Protein AF-A0AAN4F0T0-F1 (afdb_monomer_lite)

Secondary structure (DSSP, 8-state):
-PPPSS--HHHHHHHHGGGSHHHHHHHHHHHHHHHHHHHHHTT---TT--HHHHHHHHHHHHHHHHHHHHHHHTT---HHHHHHHHHHHH-HHHHHHHHHHHTSHHHHHHHHHHHHHHHH--GGGTS-HHHHHHH------HHHHHHHHSPP-

Organism: Citrobacter freundii (NCBI:txid546)

pLDDT: mean 90.49, std 11.65, range [47.06, 98.44]

Structure (mmCIF, N/CA/C/O backbone):
data_AF-A0AAN4F0T0-F1
#
_entry.id   AF-A0AAN4F0T0-F1
#
loop_
_atom_site.group_PDB
_atom_site.id
_atom_site.type_symbol
_atom_site.label_atom_id
_atom_site.label_alt_id
_atom_site.label_comp_id
_atom_site.label_asym_id
_atom_site.label_entity_id
_atom_site.label_seq_id
_atom_site.pdbx_PDB_ins_code
_atom_site.Cartn_x
_atom_site.Cartn_y
_atom_site.Cartn_z
_atom_site.occupancy
_atom_site.B_iso_or_equiv
_atom_site.auth_seq_id
_atom_site.auth_comp_id
_atom_site.auth_asym_id
_atom_site.auth_atom_id
_atom_site.pdbx_PDB_model_num
ATOM 1 N N . MET A 1 1 ? 22.753 -18.768 -4.431 1.00 47.28 1 MET A N 1
ATOM 2 C CA . MET A 1 1 ? 23.347 -18.256 -5.685 1.00 47.28 1 MET A CA 1
ATOM 3 C C . MET A 1 1 ? 23.532 -16.754 -5.507 1.00 47.28 1 MET A C 1
ATOM 5 O O . MET A 1 1 ? 22.562 -16.125 -5.099 1.00 47.28 1 MET A O 1
ATOM 9 N N . PRO A 1 2 ? 24.734 -16.178 -5.675 1.00 64.50 2 PRO A N 1
ATOM 10 C CA . PRO A 1 2 ? 24.906 -14.736 -5.536 1.00 64.50 2 PRO A CA 1
ATOM 11 C C . PRO A 1 2 ? 24.231 -14.053 -6.729 1.00 64.50 2 PRO A C 1
ATOM 13 O O . PRO A 1 2 ? 24.531 -14.393 -7.872 1.00 64.50 2 PRO A O 1
ATOM 16 N N . CYS A 1 3 ? 23.299 -13.132 -6.476 1.00 55.03 3 CYS A N 1
ATOM 17 C CA . CYS A 1 3 ? 22.720 -12.323 -7.546 1.00 55.03 3 CYS A CA 1
ATOM 18 C C . CYS A 1 3 ? 23.847 -11.547 -8.251 1.00 55.03 3 CYS A C 1
ATOM 20 O O . CYS A 1 3 ? 24.687 -10.952 -7.567 1.00 55.03 3 CYS A O 1
ATOM 22 N N . PRO A 1 4 ? 23.907 -11.552 -9.593 1.00 65.69 4 PRO A N 1
ATOM 23 C CA . PRO A 1 4 ? 24.918 -10.795 -10.319 1.00 65.69 4 PRO A CA 1
ATOM 24 C C . PRO A 1 4 ? 24.781 -9.299 -10.002 1.00 65.69 4 PRO A C 1
ATOM 26 O O . PRO A 1 4 ? 23.672 -8.782 -9.880 1.00 65.69 4 PRO A O 1
ATOM 29 N N . ARG A 1 5 ? 25.916 -8.594 -9.862 1.00 70.62 5 ARG A N 1
ATOM 30 C CA . ARG A 1 5 ? 25.941 -7.154 -9.519 1.00 70.62 5 ARG A CA 1
ATOM 31 C C . ARG A 1 5 ? 25.224 -6.273 -10.549 1.00 70.62 5 ARG A C 1
ATOM 33 O O . ARG A 1 5 ? 24.791 -5.180 -10.205 1.00 70.62 5 ARG A O 1
ATOM 40 N N . HIS A 1 6 ? 25.099 -6.752 -11.786 1.00 74.81 6 HIS A N 1
ATOM 41 C CA . HIS A 1 6 ? 24.400 -6.083 -12.876 1.00 74.81 6 HIS A CA 1
ATOM 42 C C . HIS A 1 6 ? 23.555 -7.089 -13.659 1.00 74.81 6 HIS A C 1
ATOM 44 O O . HIS A 1 6 ? 23.907 -8.267 -13.751 1.00 74.81 6 HIS A O 1
ATOM 50 N N . ALA A 1 7 ? 22.449 -6.612 -14.231 1.00 81.00 7 ALA A N 1
ATOM 51 C CA . ALA A 1 7 ? 21.660 -7.390 -15.175 1.00 81.00 7 ALA A CA 1
ATOM 52 C C . ALA A 1 7 ? 22.521 -7.752 -16.395 1.00 81.00 7 ALA A C 1
ATOM 54 O O . ALA A 1 7 ? 23.243 -6.906 -16.924 1.00 81.00 7 ALA A O 1
ATOM 55 N N . THR A 1 8 ? 22.443 -9.004 -16.850 1.00 88.69 8 THR A N 1
ATOM 56 C CA . THR A 1 8 ? 22.987 -9.380 -18.162 1.00 88.69 8 THR A CA 1
ATOM 57 C C . THR A 1 8 ? 22.214 -8.654 -19.265 1.00 88.69 8 THR A C 1
ATOM 59 O O . THR A 1 8 ? 21.112 -8.155 -19.026 1.00 88.69 8 THR A O 1
ATOM 62 N N . ALA A 1 9 ? 22.758 -8.609 -20.484 1.00 87.81 9 ALA A N 1
ATOM 63 C CA . ALA A 1 9 ? 22.066 -7.999 -21.623 1.00 87.81 9 ALA A CA 1
ATOM 64 C C . ALA A 1 9 ? 20.656 -8.589 -21.824 1.00 87.81 9 ALA A C 1
ATOM 66 O O . ALA A 1 9 ? 19.696 -7.840 -22.005 1.00 87.81 9 ALA A O 1
ATOM 67 N N . ASP A 1 10 ? 20.520 -9.909 -21.679 1.00 89.25 10 ASP A N 1
ATOM 68 C CA . ASP A 1 10 ? 19.236 -10.603 -21.795 1.00 89.25 10 ASP A CA 1
ATOM 69 C C . ASP A 1 10 ? 18.263 -10.188 -20.684 1.00 89.25 10 ASP A C 1
ATOM 71 O O . ASP A 1 10 ? 17.118 -9.832 -20.957 1.00 89.25 10 ASP A O 1
ATOM 75 N N . VAL A 1 11 ? 18.719 -10.142 -19.425 1.00 89.69 11 VAL A N 1
ATOM 76 C CA . VAL A 1 11 ? 17.889 -9.674 -18.299 1.00 89.69 11 VAL A CA 1
ATOM 77 C C . VAL A 1 11 ? 17.490 -8.210 -18.492 1.00 89.69 11 VAL A C 1
ATOM 79 O O . VAL A 1 11 ? 16.354 -7.839 -18.205 1.00 89.69 11 VAL A O 1
ATOM 82 N N . GLN A 1 12 ? 18.382 -7.372 -19.023 1.00 91.06 12 GLN A N 1
ATOM 83 C CA . GLN A 1 12 ? 18.084 -5.968 -19.285 1.00 91.06 12 GLN A CA 1
ATOM 84 C C . GLN A 1 12 ? 17.007 -5.798 -20.364 1.00 91.06 12 GLN A C 1
ATOM 86 O O . GLN A 1 12 ? 16.158 -4.917 -20.221 1.00 91.06 12 GLN A O 1
ATOM 91 N N . GLN A 1 13 ? 16.990 -6.639 -21.405 1.00 92.56 13 GLN A N 1
ATOM 92 C CA . GLN A 1 13 ? 15.918 -6.624 -22.408 1.00 92.56 13 GLN A CA 1
ATOM 93 C C . GLN A 1 13 ? 14.552 -6.906 -21.775 1.00 92.56 13 GLN A C 1
ATOM 95 O O . GLN A 1 13 ? 13.606 -6.157 -22.026 1.00 92.56 13 GLN A O 1
ATOM 100 N N . TRP A 1 14 ? 14.462 -7.908 -20.895 1.00 91.25 14 TRP A N 1
ATOM 101 C CA . TRP A 1 14 ? 13.238 -8.190 -20.140 1.00 91.25 14 TRP A CA 1
ATOM 102 C C . TRP A 1 14 ? 12.849 -7.030 -19.225 1.00 91.25 14 TRP A C 1
ATOM 104 O O . TRP A 1 14 ? 11.705 -6.580 -19.247 1.00 91.25 14 TRP A O 1
ATOM 114 N N . LEU A 1 15 ? 13.803 -6.479 -18.468 1.00 91.25 15 LEU A N 1
ATOM 115 C CA . LEU A 1 15 ? 13.546 -5.339 -17.588 1.00 91.25 15 LEU A CA 1
ATOM 116 C C . LEU A 1 15 ? 13.053 -4.118 -18.370 1.00 91.25 15 LEU A C 1
ATOM 118 O O . LEU A 1 15 ? 12.238 -3.358 -17.850 1.00 91.25 15 LEU A O 1
ATOM 122 N N . ASN A 1 16 ? 13.527 -3.897 -19.596 1.00 95.06 16 ASN A N 1
ATOM 123 C CA . ASN A 1 16 ? 13.111 -2.764 -20.424 1.00 95.06 16 ASN A CA 1
ATOM 124 C C . ASN A 1 16 ? 11.641 -2.843 -20.861 1.00 95.06 16 ASN A C 1
ATOM 126 O O . ASN A 1 16 ? 11.069 -1.809 -21.209 1.00 95.06 16 ASN A O 1
ATOM 130 N N . LEU A 1 17 ? 10.992 -4.010 -20.771 1.00 94.88 17 LEU A N 1
ATOM 131 C CA . LEU A 1 17 ? 9.549 -4.122 -21.000 1.00 94.88 17 LEU A CA 1
ATOM 132 C C . LEU A 1 17 ? 8.732 -3.288 -20.005 1.00 94.88 17 LEU A C 1
ATOM 134 O O . LEU A 1 17 ? 7.628 -2.887 -20.346 1.00 94.88 17 LEU A O 1
ATOM 138 N N . ARG A 1 18 ? 9.283 -2.916 -18.837 1.00 94.38 18 ARG A N 1
ATOM 139 C CA . ARG A 1 18 ? 8.619 -2.004 -17.881 1.00 94.38 18 ARG A CA 1
ATOM 140 C C . ARG A 1 18 ? 8.323 -0.610 -18.446 1.00 94.38 18 ARG A C 1
ATOM 142 O O . ARG A 1 18 ? 7.538 0.125 -17.864 1.00 94.38 18 ARG A O 1
ATOM 149 N N . PHE A 1 19 ? 8.971 -0.240 -19.551 1.00 95.62 19 PHE A N 1
ATOM 150 C CA . PHE A 1 19 ? 8.722 1.016 -20.258 1.00 95.62 19 PHE A CA 1
ATOM 151 C C . PHE A 1 19 ? 7.704 0.873 -21.395 1.00 95.62 19 PHE A C 1
ATOM 153 O O . PHE A 1 19 ? 7.317 1.875 -21.989 1.00 95.62 19 PHE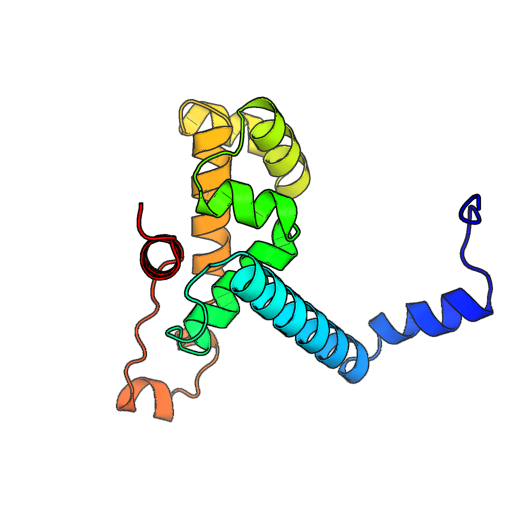 A O 1
ATOM 160 N N . LYS A 1 20 ? 7.265 -0.353 -21.707 1.00 96.81 20 LYS A N 1
ATOM 161 C CA . LYS A 1 20 ? 6.156 -0.597 -22.629 1.00 96.81 20 LYS A CA 1
ATOM 162 C C . LYS A 1 20 ? 4.847 -0.570 -21.829 1.00 96.81 20 LYS A C 1
ATOM 164 O O . LYS A 1 20 ? 4.710 -1.386 -20.911 1.00 96.81 20 LYS A O 1
ATOM 169 N N . PRO A 1 21 ? 3.903 0.335 -22.142 1.00 96.25 21 PRO A N 1
ATOM 170 C CA . PRO A 1 21 ? 2.705 0.544 -21.329 1.00 96.25 21 PRO A CA 1
ATOM 171 C C . PRO A 1 21 ? 1.911 -0.734 -21.051 1.00 96.25 21 PRO A C 1
ATOM 173 O O . PRO A 1 21 ? 1.544 -0.986 -19.906 1.00 96.25 21 PRO A O 1
ATOM 176 N N . GLU A 1 22 ? 1.702 -1.577 -22.061 1.00 96.31 22 GLU A N 1
ATOM 177 C CA . GLU A 1 22 ? 0.907 -2.800 -21.937 1.00 96.31 22 GLU A CA 1
ATOM 178 C C . GLU A 1 22 ? 1.520 -3.771 -20.923 1.00 96.31 22 GLU A C 1
ATOM 180 O O . GLU A 1 22 ? 0.823 -4.290 -20.056 1.00 96.31 22 GLU A O 1
ATOM 185 N N . TYR A 1 23 ? 2.839 -3.974 -20.976 1.00 95.88 23 TYR A N 1
ATOM 186 C CA . TYR A 1 23 ? 3.536 -4.870 -20.051 1.00 95.88 23 TYR A CA 1
ATOM 187 C C . TYR A 1 23 ? 3.543 -4.325 -18.624 1.00 95.88 23 TYR A C 1
ATOM 189 O O . TYR A 1 23 ? 3.388 -5.096 -17.680 1.00 95.88 23 TYR A O 1
ATOM 197 N N . ALA A 1 24 ? 3.697 -3.010 -18.455 1.00 93.81 24 ALA A N 1
ATOM 198 C CA . ALA A 1 24 ? 3.631 -2.381 -17.140 1.00 93.81 24 ALA A CA 1
ATOM 199 C C . ALA A 1 24 ? 2.237 -2.532 -16.509 1.00 93.81 24 ALA A C 1
ATOM 201 O O . ALA A 1 24 ? 2.132 -2.872 -15.330 1.00 93.81 24 ALA A O 1
ATOM 202 N N . ILE A 1 25 ? 1.176 -2.336 -17.300 1.00 93.00 25 ILE A N 1
ATOM 203 C CA . ILE A 1 25 ? -0.214 -2.496 -16.853 1.00 93.00 25 ILE A CA 1
ATOM 204 C C . ILE A 1 25 ? -0.491 -3.953 -16.479 1.00 93.00 25 ILE A C 1
ATOM 206 O O . ILE A 1 25 ? -0.974 -4.212 -15.379 1.00 93.00 25 ILE A O 1
ATOM 210 N N . MET A 1 26 ? -0.143 -4.907 -17.347 1.00 95.25 26 MET A N 1
ATOM 211 C CA . MET A 1 26 ? -0.368 -6.330 -17.073 1.00 95.25 26 MET A CA 1
ATOM 212 C C . MET A 1 26 ? 0.409 -6.800 -15.838 1.00 95.25 26 MET A C 1
ATOM 214 O O . MET A 1 26 ? -0.162 -7.463 -14.978 1.00 95.25 26 MET A O 1
ATOM 218 N N . ALA A 1 27 ? 1.664 -6.371 -15.676 1.00 93.50 27 ALA A N 1
ATOM 219 C CA . ALA A 1 27 ? 2.444 -6.684 -14.481 1.00 93.50 27 ALA A CA 1
ATOM 220 C C . ALA A 1 27 ? 1.819 -6.100 -13.201 1.00 93.50 27 ALA A C 1
ATOM 222 O O . ALA A 1 27 ? 1.824 -6.756 -12.159 1.00 93.50 27 ALA A O 1
ATOM 223 N N . ALA A 1 28 ? 1.261 -4.885 -13.259 1.00 91.88 28 ALA A N 1
ATOM 224 C CA . ALA A 1 28 ? 0.556 -4.289 -12.126 1.00 91.88 28 ALA A CA 1
ATOM 225 C C . ALA A 1 28 ? -0.727 -5.063 -11.773 1.00 91.88 28 ALA A C 1
ATOM 227 O O . ALA A 1 28 ? -1.011 -5.256 -10.588 1.00 91.88 28 ALA A O 1
ATOM 228 N N . VAL A 1 29 ? -1.468 -5.542 -12.780 1.00 93.44 29 VAL A N 1
ATOM 229 C CA . VAL A 1 29 ? -2.649 -6.401 -12.594 1.00 93.44 29 VAL A CA 1
ATOM 230 C C . VAL A 1 29 ? -2.256 -7.718 -11.930 1.00 93.44 29 VAL A C 1
ATOM 232 O O . VAL A 1 29 ? -2.816 -8.045 -10.883 1.00 93.44 29 VAL A O 1
ATOM 235 N N . ASP A 1 30 ? -1.265 -8.428 -12.471 1.00 95.25 30 ASP A N 1
ATOM 236 C CA . ASP A 1 30 ? -0.794 -9.707 -11.926 1.00 95.25 30 ASP A CA 1
ATOM 237 C C . ASP A 1 30 ? -0.345 -9.553 -10.469 1.00 95.25 30 ASP A C 1
ATOM 239 O O . ASP A 1 30 ? -0.733 -10.328 -9.591 1.00 95.25 30 ASP A O 1
ATOM 243 N N . TYR A 1 31 ? 0.416 -8.493 -10.185 1.00 93.31 31 TYR A N 1
ATOM 244 C CA . TYR A 1 31 ? 0.887 -8.195 -8.838 1.00 93.31 31 TYR A CA 1
ATOM 245 C C . TYR A 1 31 ? -0.264 -7.884 -7.872 1.00 93.31 31 TYR A C 1
ATOM 247 O O . TYR A 1 31 ? -0.275 -8.353 -6.730 1.00 93.31 31 TYR A O 1
ATOM 255 N N . GLY A 1 32 ? -1.257 -7.113 -8.319 1.00 95.56 32 GLY A N 1
ATOM 256 C CA . GLY A 1 32 ? -2.437 -6.787 -7.524 1.00 95.56 32 GLY A CA 1
ATOM 257 C C . GLY A 1 32 ? -3.299 -8.010 -7.215 1.00 95.56 32 GLY A C 1
ATOM 258 O O . GLY A 1 32 ? -3.676 -8.220 -6.058 1.00 95.56 32 GLY A O 1
ATOM 259 N N . VAL A 1 33 ? -3.569 -8.846 -8.219 1.00 96.25 33 VAL A N 1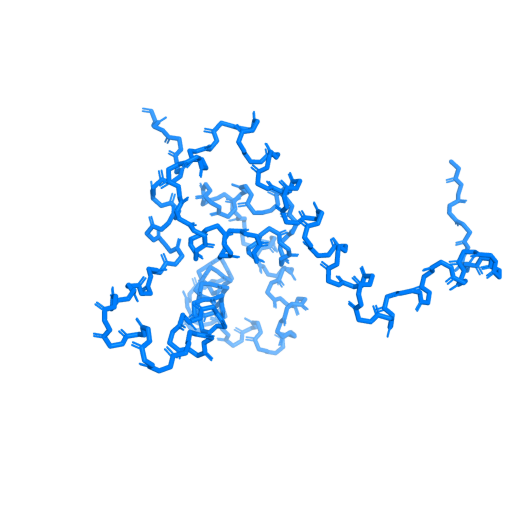
ATOM 260 C CA . VAL A 1 33 ? -4.355 -10.079 -8.064 1.00 96.25 33 VAL A CA 1
ATOM 261 C C . VAL A 1 33 ? -3.658 -11.050 -7.113 1.00 96.25 33 VAL A C 1
ATOM 263 O O . VAL A 1 33 ? -4.305 -11.562 -6.195 1.00 96.25 33 VAL A O 1
ATOM 266 N N . GLU A 1 34 ? -2.346 -11.248 -7.259 1.00 97.56 34 GLU A N 1
ATOM 267 C CA . GLU A 1 34 ? -1.580 -12.115 -6.359 1.00 97.56 34 GLU A CA 1
ATOM 268 C C . GLU A 1 34 ? -1.597 -11.587 -4.917 1.00 97.56 34 GLU A C 1
ATOM 270 O O . GLU A 1 34 ? -1.828 -12.353 -3.981 1.00 97.56 34 GLU A O 1
ATOM 275 N N . ASN A 1 35 ? -1.451 -10.275 -4.705 1.00 97.38 35 ASN A N 1
ATOM 276 C CA . ASN A 1 35 ? -1.542 -9.690 -3.364 1.00 97.38 35 ASN A CA 1
ATOM 277 C C . ASN A 1 35 ? -2.913 -9.928 -2.710 1.00 97.38 35 ASN A C 1
ATOM 279 O O . ASN A 1 35 ? -2.980 -10.305 -1.534 1.00 97.38 35 ASN A O 1
ATOM 283 N N . LEU A 1 36 ? -4.007 -9.751 -3.457 1.00 97.75 36 LEU A N 1
ATOM 284 C CA . LEU A 1 36 ? -5.361 -10.031 -2.970 1.00 97.75 36 LEU A CA 1
ATOM 285 C C . LEU A 1 36 ? -5.552 -11.518 -2.651 1.00 97.75 36 LEU A C 1
ATOM 287 O O . LEU A 1 36 ? -6.066 -11.852 -1.579 1.00 97.75 36 LEU A O 1
ATOM 291 N N . ALA A 1 37 ? -5.097 -12.413 -3.530 1.00 97.75 37 ALA A N 1
ATOM 292 C CA . ALA A 1 37 ? -5.156 -13.858 -3.316 1.00 97.75 37 ALA A CA 1
ATOM 293 C C . ALA A 1 37 ? -4.352 -14.277 -2.075 1.00 97.75 37 ALA A C 1
ATOM 295 O O . ALA A 1 37 ? -4.831 -15.038 -1.229 1.00 97.75 37 ALA A O 1
ATOM 296 N N . SER A 1 38 ? -3.159 -13.716 -1.907 1.00 97.44 38 SER A N 1
ATOM 297 C CA . SER A 1 38 ? -2.284 -13.944 -0.761 1.00 97.44 38 SER A CA 1
ATOM 298 C C . SER A 1 38 ? -2.853 -13.402 0.560 1.00 97.44 38 SER A C 1
ATOM 300 O O . SER A 1 38 ? -2.626 -13.995 1.624 1.00 97.44 38 SER A O 1
ATOM 302 N N . LEU A 1 39 ? -3.611 -12.299 0.537 1.00 97.06 39 LEU A N 1
ATOM 303 C CA . LEU A 1 39 ? -4.384 -11.830 1.693 1.00 97.06 39 LEU A CA 1
ATOM 304 C C . LEU A 1 39 ? -5.564 -12.767 1.979 1.00 97.06 39 LEU A C 1
ATOM 306 O O . LEU A 1 39 ? -5.730 -13.214 3.114 1.00 97.06 39 LEU A O 1
ATOM 310 N N . LYS A 1 40 ? -6.335 -13.156 0.964 1.00 97.00 40 LYS A N 1
ATOM 311 C CA . LYS A 1 40 ? -7.434 -14.117 1.126 1.00 97.00 40 LYS A CA 1
ATOM 312 C C . LYS A 1 40 ? -6.949 -15.431 1.744 1.00 97.00 40 LYS A C 1
ATOM 314 O O . LYS A 1 40 ? -7.505 -15.883 2.741 1.00 97.00 40 LYS A O 1
ATOM 319 N N . LYS A 1 41 ? -5.843 -15.990 1.241 1.00 96.62 41 LYS A N 1
ATOM 320 C CA . LYS A 1 41 ? -5.190 -17.189 1.798 1.00 96.62 41 LYS A CA 1
ATOM 321 C C . LYS A 1 41 ? -4.736 -16.992 3.246 1.00 96.62 41 LYS A C 1
ATOM 323 O O . LYS A 1 41 ? -4.739 -17.934 4.031 1.00 96.62 41 LYS A O 1
ATOM 328 N N . ALA A 1 42 ? -4.357 -15.770 3.615 1.00 95.44 42 ALA A N 1
ATOM 329 C CA . ALA A 1 42 ? -4.024 -15.420 4.990 1.00 95.44 42 ALA A CA 1
ATOM 330 C C . ALA A 1 42 ? -5.260 -15.217 5.888 1.00 95.44 42 ALA A C 1
ATOM 332 O O . ALA A 1 42 ? -5.070 -14.951 7.074 1.00 95.44 42 ALA A O 1
ATOM 333 N N . GLY A 1 43 ? -6.485 -15.347 5.367 1.00 95.75 43 GLY A N 1
ATOM 334 C CA . GLY A 1 43 ? -7.746 -15.314 6.113 1.00 95.75 43 GLY A CA 1
ATOM 335 C C . GLY A 1 43 ? -8.456 -13.958 6.153 1.00 95.75 43 GLY A C 1
ATOM 336 O O . GLY A 1 43 ? -9.335 -13.780 6.988 1.00 95.75 43 GLY A O 1
ATOM 337 N N . TYR A 1 44 ? -8.073 -12.988 5.318 1.00 97.06 44 TYR A N 1
ATOM 338 C CA . TYR A 1 44 ? -8.787 -11.707 5.217 1.00 97.06 44 TYR A CA 1
ATOM 339 C C . TYR A 1 44 ? -10.031 -11.835 4.323 1.00 97.06 44 TYR A C 1
ATOM 341 O O . TYR A 1 44 ? -10.009 -12.559 3.324 1.00 97.06 44 TYR A O 1
ATOM 349 N N . LYS A 1 45 ? -11.108 -11.107 4.647 1.00 95.94 45 LYS A N 1
ATOM 350 C CA . LYS A 1 45 ? -12.396 -11.168 3.924 1.00 95.94 45 LYS A CA 1
ATOM 351 C C . LYS A 1 45 ? -12.372 -10.338 2.629 1.00 95.94 45 LYS A C 1
ATOM 353 O O . LYS A 1 45 ? -12.994 -9.287 2.545 1.00 95.94 45 LYS A O 1
ATOM 358 N N . ILE A 1 46 ? -11.630 -10.795 1.620 1.00 96.19 46 ILE A N 1
ATOM 359 C CA . ILE A 1 46 ? -11.424 -10.049 0.361 1.00 96.19 46 ILE A CA 1
ATOM 360 C C . ILE A 1 46 ? -12.619 -10.138 -0.605 1.00 96.19 46 ILE A C 1
ATOM 362 O O . ILE A 1 46 ? -12.882 -9.187 -1.336 1.00 96.19 46 ILE A O 1
ATOM 366 N N . ASP A 1 47 ? -13.360 -11.251 -0.611 1.00 93.62 47 ASP A N 1
ATOM 367 C CA . ASP A 1 47 ? -14.414 -11.505 -1.613 1.00 93.62 47 ASP A CA 1
ATOM 368 C C . ASP A 1 47 ? -15.598 -10.528 -1.529 1.00 93.62 47 ASP A C 1
ATOM 370 O O . ASP A 1 47 ? -16.271 -10.299 -2.529 1.00 93.62 47 ASP A O 1
ATOM 374 N N . GLY A 1 48 ? -15.835 -9.938 -0.354 1.00 90.38 48 GLY A N 1
ATOM 375 C CA . GLY A 1 48 ? -16.909 -8.966 -0.131 1.00 90.38 48 GLY A CA 1
ATOM 376 C C . GLY A 1 48 ? -16.574 -7.537 -0.563 1.00 90.38 48 GLY A C 1
ATOM 377 O O . GLY A 1 48 ? -17.418 -6.660 -0.410 1.00 90.38 48 GLY A O 1
ATOM 378 N N . LEU A 1 49 ? -15.358 -7.290 -1.060 1.00 93.50 49 LEU A N 1
ATOM 379 C CA . LEU A 1 49 ? -14.944 -5.969 -1.519 1.00 93.50 49 LEU A CA 1
ATOM 380 C C . LEU A 1 49 ? -15.365 -5.714 -2.969 1.00 93.50 49 LEU A C 1
ATOM 382 O O . LEU A 1 49 ? -15.196 -6.575 -3.842 1.00 93.50 49 LEU A O 1
ATOM 386 N N . ASN A 1 50 ? -15.827 -4.497 -3.244 1.00 90.94 50 ASN A N 1
ATOM 387 C CA . ASN A 1 50 ? -15.985 -4.004 -4.610 1.00 90.94 50 ASN A CA 1
ATOM 388 C C . ASN A 1 50 ? -14.618 -3.649 -5.239 1.00 90.94 50 ASN A C 1
ATOM 390 O O . ASN A 1 50 ? -13.576 -3.683 -4.579 1.00 90.94 50 ASN A O 1
ATOM 394 N N . ASP A 1 51 ? -14.604 -3.312 -6.528 1.00 89.25 51 ASP A N 1
ATOM 395 C CA . ASP A 1 51 ? -13.353 -3.077 -7.262 1.00 89.25 51 ASP A CA 1
ATOM 396 C C . ASP A 1 51 ? -12.581 -1.839 -6.779 1.00 89.25 51 ASP A C 1
ATOM 398 O O . ASP A 1 51 ? -11.350 -1.859 -6.745 1.00 89.25 51 ASP A O 1
ATOM 402 N N . ALA A 1 52 ? -13.276 -0.793 -6.327 1.00 88.56 52 ALA A N 1
ATOM 403 C CA . ALA A 1 52 ? -12.648 0.397 -5.754 1.00 88.56 52 ALA A CA 1
ATOM 404 C C . ALA A 1 52 ? -11.961 0.087 -4.418 1.00 88.56 52 ALA A C 1
ATOM 406 O O . ALA A 1 52 ? -10.828 0.501 -4.162 1.00 88.56 52 ALA A O 1
ATOM 407 N N . GLU A 1 53 ? -12.629 -0.698 -3.575 1.00 93.81 53 GLU A N 1
ATOM 408 C CA . GLU A 1 53 ? -12.084 -1.134 -2.296 1.00 93.81 53 GLU A CA 1
ATOM 409 C C . GLU A 1 53 ? -10.880 -2.062 -2.502 1.00 93.81 53 GLU A C 1
ATOM 411 O O . GLU A 1 53 ? -9.838 -1.895 -1.860 1.00 93.81 53 GLU A O 1
ATOM 416 N N . LYS A 1 54 ? -10.978 -3.000 -3.455 1.00 94.75 54 LYS A N 1
ATOM 417 C CA . LYS A 1 54 ? -9.854 -3.851 -3.874 1.00 94.75 54 LYS A CA 1
ATOM 418 C C . LYS A 1 54 ? -8.681 -3.021 -4.381 1.00 94.75 54 LYS A C 1
ATOM 420 O O . LYS A 1 54 ? -7.549 -3.320 -4.006 1.00 94.75 54 LYS A O 1
ATOM 425 N N . ALA A 1 55 ? -8.924 -1.969 -5.163 1.00 93.31 55 ALA A N 1
ATOM 426 C CA . ALA A 1 55 ? -7.869 -1.088 -5.661 1.00 93.31 55 ALA A CA 1
ATOM 427 C C . ALA A 1 55 ? -7.081 -0.429 -4.516 1.00 93.31 55 ALA A C 1
ATOM 429 O O . ALA A 1 55 ? -5.849 -0.436 -4.543 1.00 93.31 55 ALA A O 1
ATOM 430 N N . LYS A 1 56 ? -7.750 0.048 -3.456 1.00 95.69 56 LYS A N 1
ATOM 431 C CA . LYS A 1 56 ? -7.065 0.597 -2.269 1.00 95.69 56 LYS A CA 1
ATOM 432 C C . LYS A 1 56 ? -6.227 -0.457 -1.531 1.00 95.69 56 LYS A C 1
ATOM 434 O O . LYS A 1 56 ? -5.115 -0.156 -1.096 1.00 95.69 56 LYS A O 1
ATOM 439 N N . ILE A 1 57 ? -6.696 -1.705 -1.434 1.00 97.31 57 ILE A N 1
ATOM 440 C CA . ILE A 1 57 ? -5.921 -2.810 -0.832 1.00 97.31 57 ILE A CA 1
ATOM 441 C C . ILE A 1 57 ? -4.726 -3.224 -1.702 1.00 97.31 57 ILE A C 1
ATOM 443 O O . ILE A 1 57 ? -3.633 -3.466 -1.175 1.00 97.31 57 ILE A O 1
ATOM 447 N N . ILE A 1 58 ? -4.892 -3.264 -3.025 1.00 96.44 58 ILE A N 1
ATOM 448 C CA . ILE A 1 58 ? -3.784 -3.468 -3.967 1.00 96.44 58 ILE A CA 1
ATOM 449 C C . ILE A 1 58 ? -2.745 -2.364 -3.777 1.00 96.44 58 ILE A C 1
ATOM 451 O O . ILE A 1 58 ? -1.556 -2.653 -3.666 1.00 96.44 58 ILE A O 1
ATOM 455 N N . TYR A 1 59 ? -3.175 -1.110 -3.651 1.00 95.62 59 TYR A N 1
ATOM 456 C CA . TYR A 1 59 ? -2.238 -0.006 -3.499 1.00 95.62 59 TYR A CA 1
ATOM 457 C C . TYR A 1 59 ? -1.497 -0.044 -2.153 1.00 95.62 59 TYR A C 1
ATOM 459 O O . TYR A 1 59 ? -0.283 0.153 -2.105 1.00 95.62 59 TYR A O 1
ATOM 467 N N . LEU A 1 60 ? -2.192 -0.404 -1.068 1.00 97.12 60 LEU A N 1
ATOM 468 C CA . LEU A 1 60 ? -1.584 -0.644 0.246 1.00 97.12 60 LEU A CA 1
ATOM 469 C C . LEU A 1 60 ? -0.511 -1.740 0.189 1.00 97.12 60 LEU A C 1
ATOM 471 O O . LEU A 1 60 ? 0.600 -1.559 0.692 1.00 97.12 60 LEU A O 1
ATOM 475 N N . THR A 1 61 ? -0.841 -2.884 -0.413 1.00 96.75 61 THR A N 1
ATOM 476 C CA . THR A 1 61 ? 0.094 -4.013 -0.547 1.00 96.75 61 THR A CA 1
ATOM 477 C C . THR A 1 61 ? 1.243 -3.710 -1.497 1.00 96.75 61 THR A C 1
ATOM 479 O O . THR A 1 61 ? 2.344 -4.198 -1.268 1.00 96.75 61 THR A O 1
ATOM 482 N N . HIS A 1 62 ? 1.036 -2.856 -2.496 1.00 93.69 62 HIS A N 1
ATOM 483 C CA . HIS A 1 62 ? 2.104 -2.352 -3.349 1.00 93.69 62 HIS A CA 1
ATOM 484 C C . HIS A 1 62 ? 3.071 -1.432 -2.594 1.00 93.69 62 HIS A C 1
ATOM 486 O O . HIS A 1 62 ? 4.281 -1.609 -2.696 1.00 93.69 62 HIS A O 1
ATOM 492 N N . HIS A 1 63 ? 2.559 -0.504 -1.782 1.00 93.25 63 HIS A N 1
ATOM 493 C CA . HIS A 1 63 ? 3.394 0.436 -1.028 1.00 93.25 63 HIS A CA 1
ATOM 494 C C . HIS A 1 63 ? 4.224 -0.209 0.083 1.00 93.25 63 HIS A C 1
ATOM 496 O O . HIS A 1 63 ? 5.334 0.247 0.356 1.00 93.25 63 HIS A O 1
ATOM 502 N N . LEU A 1 64 ? 3.676 -1.216 0.763 1.00 95.56 64 LEU A N 1
ATOM 503 C CA . LEU A 1 64 ? 4.320 -1.838 1.925 1.00 95.56 64 LEU A CA 1
ATOM 504 C C . LEU A 1 64 ? 4.932 -3.208 1.625 1.00 95.56 64 LEU A C 1
ATOM 506 O O . LEU A 1 64 ? 5.667 -3.757 2.443 1.00 95.56 64 LEU A O 1
ATOM 510 N N . GLY A 1 65 ? 4.579 -3.813 0.495 1.00 94.75 65 GLY A N 1
ATOM 511 C CA . GLY A 1 65 ? 4.694 -5.253 0.334 1.00 94.75 65 GLY A CA 1
ATOM 512 C C . GLY A 1 65 ? 3.692 -6.010 1.217 1.00 94.75 65 GLY A C 1
ATOM 513 O O . GLY A 1 65 ? 3.127 -5.507 2.194 1.00 94.75 65 GLY A O 1
ATOM 514 N N . LEU A 1 66 ? 3.480 -7.283 0.887 1.00 95.19 66 LEU A N 1
ATOM 515 C CA . LEU A 1 66 ? 2.468 -8.120 1.534 1.00 95.19 66 LEU A CA 1
ATOM 516 C C . LEU A 1 66 ? 2.664 -8.268 3.056 1.00 95.19 66 LEU A C 1
ATOM 518 O O . LEU A 1 66 ? 1.687 -8.297 3.806 1.00 95.19 66 LEU A O 1
ATOM 522 N N . SER A 1 67 ? 3.908 -8.396 3.527 1.00 95.50 67 SER A N 1
ATOM 523 C CA . SER A 1 67 ? 4.203 -8.624 4.951 1.00 95.50 67 SER A CA 1
ATOM 524 C C . SER A 1 67 ? 3.836 -7.415 5.813 1.00 95.50 67 SER A C 1
ATOM 526 O O . SER A 1 67 ? 3.075 -7.546 6.777 1.00 95.50 67 SER A O 1
ATOM 528 N N . ASP A 1 68 ? 4.330 -6.229 5.457 1.00 96.75 68 ASP A N 1
ATOM 529 C CA . ASP A 1 68 ? 4.052 -5.027 6.240 1.00 96.75 68 ASP A CA 1
ATOM 530 C C . ASP A 1 68 ? 2.623 -4.525 6.026 1.00 96.75 68 ASP A C 1
ATOM 532 O O . ASP A 1 68 ? 2.032 -4.011 6.973 1.00 96.75 68 ASP A O 1
ATOM 536 N N . ALA A 1 69 ? 1.987 -4.801 4.883 1.00 97.19 69 ALA A N 1
ATOM 537 C CA . ALA A 1 69 ? 0.548 -4.588 4.722 1.00 97.19 69 ALA A CA 1
ATOM 538 C C . ALA A 1 69 ? -0.275 -5.407 5.732 1.00 97.19 69 ALA A C 1
ATOM 540 O O . ALA A 1 69 ? -1.163 -4.866 6.393 1.00 97.19 69 ALA A O 1
ATOM 541 N N . LYS A 1 70 ? 0.055 -6.688 5.948 1.00 96.94 70 LYS A N 1
ATOM 542 C CA . LYS A 1 70 ? -0.605 -7.513 6.981 1.00 96.94 70 LYS A CA 1
ATOM 543 C C . LYS A 1 70 ? -0.400 -6.939 8.382 1.00 96.94 70 LYS A C 1
ATOM 545 O O . LYS A 1 70 ? -1.333 -6.932 9.189 1.00 96.94 70 LYS A O 1
ATOM 550 N N . ARG A 1 71 ? 0.803 -6.450 8.700 1.00 96.81 71 ARG A N 1
ATOM 551 C CA . ARG A 1 71 ? 1.076 -5.784 9.987 1.00 96.81 71 ARG A CA 1
ATOM 552 C C . ARG A 1 71 ? 0.306 -4.474 10.110 1.00 96.81 71 ARG A C 1
ATOM 554 O O . ARG A 1 71 ? -0.241 -4.204 11.173 1.00 96.81 71 ARG A O 1
ATOM 561 N N . PHE A 1 72 ? 0.212 -3.696 9.038 1.00 96.94 72 PHE A N 1
ATOM 562 C CA . PHE A 1 72 ? -0.538 -2.447 8.993 1.00 96.94 72 PHE A CA 1
ATOM 563 C C . PHE A 1 72 ? -2.030 -2.674 9.251 1.00 96.94 72 PHE A C 1
ATOM 565 O O . PHE A 1 72 ? -2.600 -2.024 10.127 1.00 96.94 72 PHE A O 1
ATOM 572 N N . ILE A 1 73 ? -2.647 -3.628 8.549 1.00 96.62 73 ILE A N 1
ATOM 573 C CA . ILE A 1 73 ? -4.062 -4.001 8.715 1.00 96.62 73 ILE A CA 1
ATOM 574 C C . ILE A 1 73 ? -4.345 -4.387 10.176 1.00 96.62 73 ILE A C 1
ATOM 576 O O . ILE A 1 73 ? -5.278 -3.871 10.784 1.00 96.6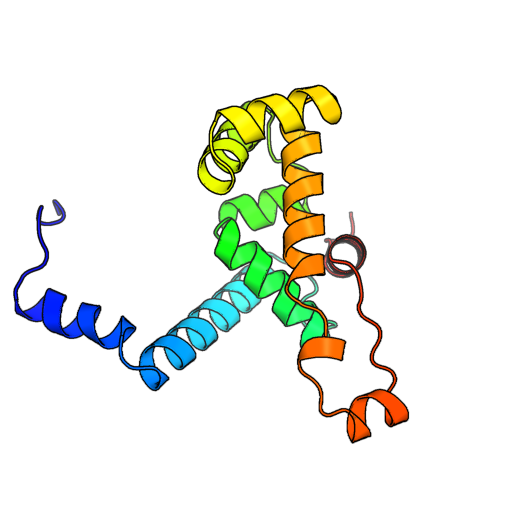2 73 ILE A O 1
ATOM 580 N N . ASN A 1 74 ? -3.465 -5.193 10.777 1.00 95.31 74 ASN A N 1
ATOM 581 C CA . ASN A 1 74 ? -3.602 -5.664 12.159 1.00 95.31 74 ASN A CA 1
ATOM 582 C C . ASN A 1 74 ? -3.122 -4.669 13.236 1.00 95.31 74 ASN A C 1
ATOM 584 O O . ASN A 1 74 ? -3.077 -5.036 14.407 1.00 95.31 74 ASN A O 1
ATOM 588 N N . ASN A 1 75 ? -2.705 -3.453 12.868 1.00 94.56 75 ASN A N 1
ATOM 589 C CA . ASN A 1 75 ? -2.129 -2.468 13.791 1.00 94.56 75 ASN A CA 1
ATOM 590 C C . ASN A 1 75 ? -0.894 -2.978 14.579 1.00 94.56 75 ASN A C 1
ATOM 592 O O . ASN A 1 75 ? -0.744 -2.719 15.770 1.00 94.56 75 ASN A O 1
ATOM 596 N N . LYS A 1 76 ? -0.004 -3.721 13.908 1.00 96.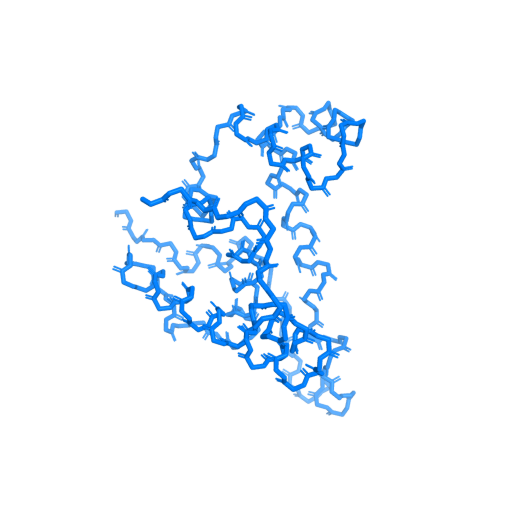25 76 LYS A N 1
ATOM 597 C CA . LYS A 1 76 ? 1.214 -4.345 14.471 1.00 96.25 76 LYS A CA 1
ATOM 598 C C . LYS A 1 76 ? 2.529 -3.775 13.918 1.00 96.25 76 LYS A C 1
ATOM 600 O O . LYS A 1 76 ? 3.575 -4.399 14.072 1.00 96.25 76 LYS A O 1
ATOM 605 N N . ILE A 1 77 ? 2.495 -2.631 13.234 1.00 96.44 77 ILE A N 1
ATOM 606 C CA . ILE A 1 77 ? 3.721 -1.919 12.841 1.00 96.44 77 ILE A CA 1
ATOM 607 C C . ILE A 1 77 ? 4.330 -1.285 14.096 1.00 96.44 77 ILE A C 1
ATOM 609 O O . ILE A 1 77 ? 3.617 -0.634 14.850 1.00 96.44 77 ILE A O 1
ATOM 613 N N . THR A 1 78 ? 5.628 -1.478 14.323 1.00 97.31 78 THR A N 1
ATOM 614 C CA . THR A 1 78 ? 6.353 -0.913 15.474 1.00 97.31 78 THR A CA 1
ATOM 615 C C . THR A 1 78 ? 6.839 0.510 15.185 1.00 97.31 78 THR A C 1
ATOM 617 O O . THR A 1 78 ? 6.913 0.911 14.027 1.00 97.31 78 THR A O 1
ATOM 620 N N . GLU A 1 79 ? 7.225 1.274 16.213 1.00 97.75 79 GLU A N 1
ATOM 621 C CA . GLU A 1 79 ? 7.836 2.609 16.043 1.00 97.75 79 GLU A CA 1
ATOM 622 C C . GLU A 1 79 ? 9.097 2.579 15.174 1.00 97.75 79 GLU A C 1
ATOM 624 O O . GLU A 1 79 ? 9.242 3.408 14.278 1.00 97.75 79 GLU A O 1
ATOM 629 N N . GLY A 1 80 ? 9.976 1.592 15.379 1.00 97.69 80 GLY A N 1
ATOM 630 C CA . GLY A 1 80 ? 11.185 1.430 14.569 1.00 97.69 80 GLY A CA 1
ATOM 631 C C . GLY A 1 80 ? 10.864 1.201 13.092 1.00 97.69 80 GLY A C 1
ATOM 632 O O . GLY A 1 80 ? 11.313 1.965 12.239 1.00 97.69 80 GLY A O 1
ATOM 633 N N . SER A 1 81 ? 10.008 0.219 12.792 1.00 96.88 81 SER A N 1
ATOM 634 C CA . SER A 1 81 ? 9.606 -0.065 11.409 1.00 96.88 81 SER A CA 1
ATOM 635 C C . SER A 1 81 ? 8.813 1.089 10.790 1.00 96.88 81 SER A C 1
ATOM 637 O O . SER A 1 81 ? 8.995 1.397 9.618 1.00 96.88 81 SER A O 1
ATOM 639 N N . ALA A 1 82 ? 7.966 1.777 11.561 1.00 98.06 82 ALA A N 1
ATOM 640 C CA . ALA A 1 82 ? 7.249 2.957 11.084 1.00 98.06 82 ALA A CA 1
ATOM 641 C C . ALA A 1 82 ? 8.201 4.100 10.720 1.00 98.06 82 ALA A C 1
ATOM 643 O O . ALA A 1 82 ? 7.973 4.783 9.724 1.00 98.06 82 ALA A O 1
ATOM 644 N N . LYS A 1 83 ? 9.267 4.306 11.502 1.00 98.44 83 LYS A N 1
ATOM 645 C CA . LYS A 1 83 ? 10.301 5.300 11.202 1.00 98.44 83 LYS A CA 1
ATOM 646 C C . LYS A 1 83 ? 11.016 4.975 9.898 1.00 98.44 83 LYS A C 1
ATOM 648 O O . LYS A 1 83 ? 11.170 5.870 9.070 1.00 98.44 83 LYS A O 1
ATOM 653 N N . GLU A 1 84 ? 11.437 3.726 9.718 1.00 97.88 84 GLU A N 1
ATOM 654 C CA . GLU A 1 84 ? 12.105 3.265 8.495 1.00 97.88 84 GLU A CA 1
ATOM 655 C C . GLU A 1 84 ? 11.207 3.446 7.268 1.00 97.88 84 GLU A C 1
ATOM 657 O O . GLU A 1 84 ? 11.606 4.114 6.313 1.00 97.88 84 GLU A O 1
ATOM 662 N N . LEU A 1 85 ? 9.973 2.936 7.331 1.00 97.31 85 LEU A N 1
ATOM 663 C CA . LEU A 1 85 ? 9.000 3.024 6.241 1.00 97.31 85 LEU A CA 1
ATOM 664 C C . LEU A 1 85 ? 8.668 4.478 5.897 1.00 97.31 85 LEU A C 1
ATOM 666 O O . LEU A 1 85 ? 8.797 4.879 4.742 1.00 97.31 85 LEU A O 1
ATOM 670 N N . LEU A 1 86 ? 8.317 5.294 6.895 1.00 97.94 86 LEU A N 1
ATOM 671 C CA . LEU A 1 86 ? 7.961 6.691 6.659 1.00 97.94 86 LEU A CA 1
ATOM 672 C C . LEU A 1 86 ? 9.146 7.480 6.090 1.00 97.94 86 LEU A C 1
ATOM 674 O O . LEU A 1 86 ? 8.971 8.265 5.163 1.00 97.94 86 LEU A O 1
ATOM 678 N N . THR A 1 87 ? 10.359 7.249 6.596 1.00 98.12 87 THR A N 1
ATOM 679 C CA . THR A 1 87 ? 11.572 7.900 6.074 1.00 98.12 87 THR A CA 1
ATOM 680 C C . THR A 1 87 ? 11.830 7.518 4.621 1.00 98.12 87 THR A C 1
ATOM 682 O O . THR A 1 87 ? 12.129 8.397 3.814 1.00 98.12 87 THR A O 1
ATOM 685 N N . ALA A 1 88 ? 11.677 6.241 4.266 1.00 96.56 88 ALA A N 1
ATOM 686 C CA . ALA A 1 88 ? 11.842 5.780 2.890 1.00 96.56 88 ALA A CA 1
ATOM 687 C C . ALA A 1 88 ? 10.789 6.374 1.937 1.00 96.56 88 ALA A C 1
ATOM 689 O O . ALA A 1 88 ? 11.080 6.615 0.770 1.00 96.56 88 ALA A O 1
ATOM 690 N N . GLN A 1 89 ? 9.577 6.626 2.435 1.00 95.31 89 GLN A N 1
ATOM 691 C CA . GLN A 1 89 ? 8.446 7.089 1.630 1.00 95.31 89 GLN A CA 1
ATOM 692 C C . GLN A 1 89 ? 8.406 8.607 1.429 1.00 95.31 89 GLN A C 1
ATOM 694 O O . GLN A 1 89 ? 8.033 9.067 0.352 1.00 95.31 89 GLN A O 1
ATOM 699 N N . VAL A 1 90 ? 8.752 9.395 2.454 1.00 96.88 90 VAL A N 1
ATOM 700 C CA . VAL A 1 90 ? 8.627 10.867 2.408 1.00 96.88 90 VAL A CA 1
ATOM 701 C C . VAL A 1 90 ? 9.942 11.617 2.610 1.00 96.88 90 VAL A C 1
ATOM 703 O O . VAL A 1 90 ? 9.948 12.847 2.582 1.00 96.88 90 VAL A O 1
ATOM 706 N N . GLY A 1 91 ? 11.047 10.904 2.829 1.00 98.00 91 GLY A N 1
ATOM 707 C CA . GLY A 1 91 ? 12.335 11.484 3.200 1.00 98.00 91 GLY A CA 1
ATOM 708 C C . GLY A 1 91 ? 12.450 11.798 4.697 1.00 98.00 91 GLY A C 1
ATOM 709 O O . GLY A 1 91 ? 11.457 11.954 5.412 1.00 98.00 91 GLY A O 1
ATOM 710 N N . ALA A 1 92 ? 13.691 11.902 5.182 1.00 97.88 92 ALA A N 1
ATOM 711 C CA . ALA A 1 92 ? 14.000 11.997 6.613 1.00 97.88 92 ALA A CA 1
ATOM 712 C C . ALA A 1 92 ? 13.402 13.237 7.296 1.00 97.88 92 ALA A C 1
ATOM 714 O O . ALA A 1 92 ? 12.762 13.115 8.339 1.00 97.88 92 ALA A O 1
ATOM 715 N N . GLU A 1 93 ? 13.559 14.421 6.702 1.00 98.06 93 GLU A N 1
ATOM 716 C CA . GLU A 1 93 ? 13.063 15.675 7.287 1.00 98.06 93 GLU A CA 1
ATOM 717 C C . GLU A 1 93 ? 11.534 15.674 7.427 1.00 98.06 93 GLU A C 1
ATOM 719 O O . GLU A 1 93 ? 10.984 15.992 8.486 1.00 98.06 93 GLU A O 1
ATOM 724 N N . SER A 1 94 ? 10.838 15.234 6.375 1.00 97.94 94 SER A N 1
ATOM 725 C CA . SER A 1 94 ? 9.379 15.114 6.365 1.00 97.94 94 SER A CA 1
ATOM 726 C C . SER A 1 94 ? 8.898 14.071 7.376 1.00 97.94 94 SER A C 1
ATOM 728 O O . SER A 1 94 ? 7.923 14.311 8.093 1.00 97.94 94 SER A O 1
ATOM 730 N N . ALA A 1 95 ? 9.600 12.940 7.499 1.00 98.31 95 ALA A N 1
ATOM 731 C CA . ALA A 1 95 ? 9.274 11.900 8.470 1.00 98.31 95 ALA A CA 1
ATOM 732 C C . ALA A 1 95 ? 9.394 12.406 9.915 1.00 98.31 95 ALA A C 1
ATOM 734 O O . ALA A 1 95 ? 8.469 12.200 10.703 1.00 98.31 95 ALA A O 1
ATOM 735 N N . ILE A 1 96 ? 10.472 13.126 10.244 1.00 98.38 96 ILE A N 1
ATOM 736 C CA . ILE A 1 96 ? 10.673 13.749 11.563 1.00 98.38 96 ILE A CA 1
ATOM 737 C C . ILE A 1 96 ? 9.540 14.739 11.857 1.00 98.38 96 ILE A C 1
ATOM 739 O O . ILE A 1 96 ? 8.877 14.632 12.891 1.00 98.38 96 ILE A O 1
ATOM 743 N N . SER A 1 97 ? 9.258 15.659 10.930 1.00 98.38 97 SER A N 1
ATOM 744 C CA . SER A 1 97 ? 8.189 16.655 11.085 1.00 98.38 97 SER A CA 1
ATOM 745 C C . SER A 1 97 ? 6.822 16.001 11.329 1.00 98.38 97 SER A C 1
ATOM 747 O O . SER A 1 97 ? 6.097 16.363 12.264 1.00 98.38 97 SER A O 1
ATOM 749 N N . LYS A 1 98 ? 6.477 14.973 10.542 1.00 98.44 98 LYS A N 1
ATOM 750 C CA . LYS A 1 98 ? 5.224 14.225 10.707 1.00 98.44 98 LYS A CA 1
ATOM 751 C C . LYS A 1 98 ? 5.180 13.468 12.034 1.00 98.44 98 LYS A C 1
ATOM 753 O O . LYS A 1 98 ? 4.129 13.483 12.674 1.00 98.44 98 LYS A O 1
ATOM 758 N N . ALA A 1 99 ? 6.275 12.841 12.462 1.00 98.25 99 ALA A N 1
ATOM 759 C CA . ALA A 1 99 ? 6.346 12.140 13.743 1.00 98.25 99 ALA A CA 1
ATOM 760 C C . ALA A 1 99 ? 6.120 13.092 14.922 1.00 98.25 99 ALA A C 1
ATOM 762 O O . ALA A 1 99 ? 5.292 12.798 15.784 1.00 98.25 99 ALA A O 1
ATOM 763 N N . HIS A 1 100 ? 6.759 14.267 14.913 1.00 98.00 100 HIS A N 1
ATOM 764 C CA . HIS A 1 100 ? 6.523 15.302 15.922 1.00 98.00 100 HIS A CA 1
ATOM 765 C C . HIS A 1 100 ? 5.062 15.759 15.942 1.00 98.00 100 HIS A C 1
ATOM 767 O O . HIS A 1 100 ? 4.446 15.794 17.005 1.00 98.00 100 HIS A O 1
ATOM 773 N N . LYS A 1 101 ? 4.473 16.041 14.772 1.00 98.06 101 LYS A N 1
ATOM 774 C CA . LYS A 1 101 ? 3.081 16.506 14.668 1.00 98.06 101 LYS A CA 1
ATOM 775 C C . LYS A 1 101 ? 2.052 15.472 15.143 1.00 98.06 101 LYS A C 1
ATOM 777 O O . LYS A 1 101 ? 0.997 15.853 15.635 1.00 98.06 101 LYS A O 1
ATOM 782 N N . ASN A 1 102 ? 2.331 14.179 14.972 1.00 97.69 102 ASN A N 1
ATOM 783 C CA . ASN A 1 102 ? 1.380 13.101 15.272 1.00 97.69 102 ASN A CA 1
ATOM 784 C C . ASN A 1 102 ? 1.691 12.345 16.577 1.00 97.69 102 ASN A C 1
ATOM 786 O O . ASN A 1 102 ? 0.965 11.411 16.923 1.00 97.69 102 ASN A O 1
ATOM 790 N N . GLY A 1 103 ? 2.745 12.732 17.303 1.00 97.00 103 GLY A N 1
ATOM 791 C CA . GLY A 1 103 ? 3.135 12.105 18.568 1.00 97.00 103 GLY A CA 1
ATOM 792 C C . GLY A 1 103 ? 3.736 10.704 18.415 1.00 97.00 103 GLY A C 1
ATOM 793 O O . GLY A 1 103 ? 3.417 9.826 19.214 1.00 97.00 103 GLY A O 1
ATOM 794 N N . GLY A 1 104 ? 4.552 10.484 17.378 1.00 97.88 104 GLY A N 1
ATOM 795 C CA . GLY A 1 104 ? 5.263 9.223 17.117 1.00 97.88 104 GLY A CA 1
ATOM 796 C C . GLY A 1 104 ? 5.257 8.812 15.642 1.00 97.88 104 GLY A C 1
ATOM 797 O O . GLY A 1 104 ? 4.391 9.240 14.868 1.00 97.88 104 GLY A O 1
ATOM 798 N N . TYR A 1 105 ? 6.210 7.968 15.238 1.00 98.31 105 TYR A N 1
ATOM 799 C CA . TYR A 1 105 ? 6.315 7.490 13.858 1.00 98.31 105 TYR A CA 1
ATOM 800 C C . TYR A 1 105 ? 5.198 6.507 13.511 1.00 98.31 105 TYR A C 1
ATOM 802 O O . TYR A 1 105 ? 4.721 6.548 12.379 1.00 98.31 105 TYR A O 1
ATOM 810 N N . MET A 1 106 ? 4.704 5.683 14.447 1.00 97.94 106 MET A N 1
ATOM 811 C CA . MET A 1 106 ? 3.588 4.762 14.169 1.00 97.94 106 MET A CA 1
ATOM 812 C C . MET A 1 106 ? 2.337 5.519 13.730 1.00 97.94 106 MET A C 1
ATOM 814 O O . MET A 1 106 ? 1.745 5.205 12.693 1.00 97.94 106 MET A O 1
ATOM 818 N N . LYS A 1 107 ? 1.945 6.538 14.505 1.00 97.94 107 LYS A N 1
ATOM 819 C CA . LYS A 1 107 ? 0.769 7.369 14.209 1.00 97.94 107 LYS A CA 1
ATOM 820 C C . LYS A 1 107 ? 0.974 8.171 12.928 1.00 97.94 107 LYS A C 1
ATOM 822 O O . LYS A 1 107 ? 0.077 8.213 12.089 1.00 97.94 107 LYS A O 1
ATOM 827 N N . ALA A 1 108 ? 2.162 8.753 12.755 1.00 98.31 108 ALA A N 1
ATOM 828 C CA . ALA A 1 108 ? 2.508 9.515 11.562 1.00 98.31 108 ALA A CA 1
ATOM 829 C C . ALA A 1 108 ? 2.465 8.668 10.285 1.00 98.31 108 ALA A C 1
ATOM 831 O O . ALA A 1 108 ? 1.835 9.080 9.314 1.00 98.31 108 ALA A O 1
ATOM 832 N N . HIS A 1 109 ? 3.088 7.486 10.294 1.00 98.06 109 HIS A N 1
ATOM 833 C CA . HIS A 1 109 ? 3.108 6.569 9.156 1.00 98.06 109 HIS A CA 1
ATOM 834 C C . HIS A 1 109 ? 1.699 6.099 8.804 1.00 98.06 109 HIS A C 1
ATOM 836 O O . HIS A 1 109 ? 1.295 6.175 7.646 1.00 98.06 109 HIS A O 1
ATOM 842 N N . ARG A 1 110 ? 0.920 5.679 9.811 1.00 97.44 110 ARG A N 1
ATOM 843 C CA . ARG A 1 110 ? -0.455 5.220 9.595 1.00 97.44 110 ARG A CA 1
ATOM 844 C C . ARG A 1 110 ? -1.327 6.304 8.979 1.00 97.44 110 ARG A C 1
ATOM 846 O O . ARG A 1 110 ? -1.983 6.037 7.977 1.00 97.44 110 ARG A O 1
ATOM 853 N N . LYS A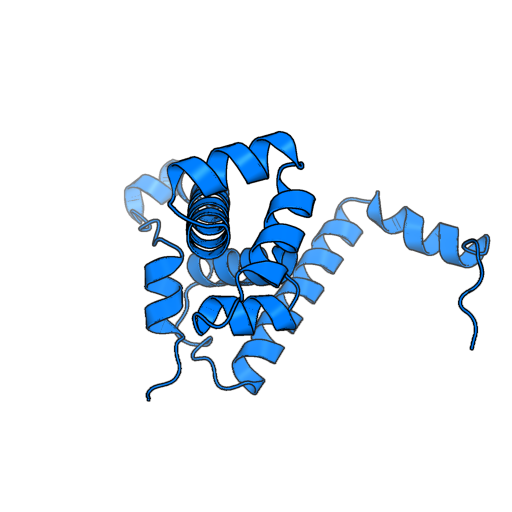 1 111 ? -1.298 7.512 9.549 1.00 97.56 111 LYS A N 1
ATOM 854 C CA . LYS A 1 111 ? -2.061 8.646 9.027 1.00 97.56 111 LYS A CA 1
ATOM 855 C C . LYS A 1 111 ? -1.628 9.004 7.609 1.00 97.56 111 LYS A C 1
ATOM 857 O O . LYS A 1 111 ? -2.473 9.113 6.733 1.00 97.56 111 LYS A O 1
ATOM 862 N N . TRP A 1 112 ? -0.325 9.171 7.385 1.00 97.81 112 TRP A N 1
ATOM 863 C CA . TRP A 1 112 ? 0.191 9.576 6.082 1.00 97.81 112 TRP A CA 1
ATOM 864 C C . TRP A 1 112 ? -0.187 8.582 4.983 1.00 97.81 112 TRP A C 1
ATOM 866 O O . TRP A 1 112 ? -0.644 9.011 3.930 1.00 97.81 112 TRP A O 1
ATOM 876 N N . LEU A 1 113 ? -0.039 7.277 5.227 1.00 97.56 113 LEU A N 1
ATOM 877 C CA . LEU A 1 113 ? -0.323 6.266 4.212 1.00 97.56 113 LEU A CA 1
ATOM 878 C C . LEU A 1 113 ? -1.822 6.163 3.896 1.00 97.56 113 LEU A C 1
ATOM 880 O O . LEU A 1 113 ? -2.178 5.996 2.734 1.00 97.56 113 LEU A O 1
ATOM 884 N N . MET A 1 114 ? -2.692 6.298 4.905 1.00 96.88 114 MET A N 1
ATOM 885 C CA . MET A 1 114 ? -4.144 6.379 4.688 1.00 96.88 114 MET A CA 1
ATOM 886 C C . MET A 1 114 ? -4.496 7.606 3.848 1.00 96.88 114 MET A C 1
ATOM 888 O O . MET A 1 114 ? -5.038 7.452 2.758 1.00 96.88 114 MET A O 1
ATOM 892 N N . ASP A 1 115 ? -4.075 8.797 4.291 1.00 96.19 115 ASP A N 1
ATOM 893 C CA . ASP A 1 115 ? -4.329 10.054 3.577 1.00 96.19 115 ASP A CA 1
ATOM 894 C C . ASP A 1 115 ? -3.790 9.998 2.132 1.00 96.19 115 ASP A C 1
ATOM 896 O O . ASP A 1 115 ? -4.411 10.517 1.205 1.00 96.19 115 ASP A O 1
ATOM 900 N N . TYR A 1 116 ? -2.630 9.365 1.924 1.00 96.44 116 TYR A N 1
ATOM 901 C CA . TYR A 1 116 ? -2.020 9.218 0.606 1.00 96.44 116 TYR A CA 1
ATOM 902 C C . TYR A 1 116 ? -2.834 8.292 -0.307 1.00 96.44 116 TYR A C 1
ATOM 904 O O . TYR A 1 116 ? -3.123 8.666 -1.444 1.00 96.44 116 TYR A O 1
ATOM 912 N N . ILE A 1 117 ? -3.224 7.104 0.163 1.00 95.88 117 ILE A N 1
ATOM 913 C CA . ILE A 1 117 ? -3.998 6.146 -0.644 1.00 95.88 117 ILE A CA 1
ATOM 914 C C . ILE A 1 117 ? -5.395 6.699 -0.940 1.00 95.88 117 ILE A C 1
ATOM 916 O O . ILE A 1 117 ? -5.815 6.689 -2.097 1.00 95.88 117 ILE A O 1
ATOM 920 N N . ASP A 1 118 ? -6.083 7.236 0.067 1.00 94.62 118 ASP A N 1
ATOM 921 C CA . ASP A 1 118 ? -7.413 7.838 -0.092 1.00 94.62 118 ASP A CA 1
ATOM 922 C C . ASP A 1 118 ? -7.360 9.104 -0.966 1.00 94.62 118 ASP A C 1
ATOM 924 O O . ASP A 1 118 ? -8.302 9.423 -1.690 1.00 94.62 118 ASP A O 1
ATOM 928 N N . GLY A 1 119 ? -6.222 9.803 -0.966 1.00 92.81 119 GLY A N 1
ATOM 929 C CA . GLY A 1 119 ? -5.939 10.930 -1.847 1.00 92.81 119 GLY A CA 1
ATOM 930 C C . GLY A 1 119 ? -5.813 10.553 -3.326 1.00 92.81 119 GLY A C 1
ATOM 931 O O . GLY A 1 119 ? -6.265 11.318 -4.180 1.00 92.81 119 GLY A O 1
ATOM 932 N N . ASN A 1 120 ? -5.203 9.400 -3.619 1.00 91.19 120 ASN A N 1
ATOM 933 C CA . ASN A 1 120 ? -4.864 8.965 -4.978 1.00 91.19 120 ASN A CA 1
ATOM 934 C C . ASN A 1 120 ? -5.922 8.043 -5.603 1.00 91.19 120 ASN A C 1
ATOM 936 O O . ASN A 1 120 ? -6.088 8.057 -6.818 1.00 91.19 120 ASN A O 1
ATOM 940 N N . ILE A 1 121 ? -6.662 7.265 -4.808 1.00 88.38 121 ILE A N 1
ATOM 941 C CA . ILE A 1 121 ? -7.756 6.413 -5.298 1.00 88.38 121 ILE A CA 1
ATOM 942 C C . ILE A 1 121 ? -9.090 7.074 -4.959 1.00 88.38 121 ILE A C 1
ATOM 944 O O . ILE A 1 121 ? -9.703 6.779 -3.933 1.00 88.38 121 ILE A O 1
ATOM 948 N N . LYS A 1 122 ? -9.510 7.979 -5.849 1.00 85.44 122 LYS A N 1
ATOM 949 C CA . LYS A 1 122 ? -10.802 8.675 -5.810 1.00 85.44 122 LYS A CA 1
ATOM 950 C C . LYS A 1 122 ? -11.576 8.371 -7.078 1.00 85.44 122 LYS A C 1
ATOM 952 O O . LYS A 1 122 ? -11.155 8.773 -8.163 1.00 85.44 122 LYS A O 1
ATOM 957 N N . LEU A 1 123 ? -12.692 7.667 -6.961 1.00 79.81 123 LEU A N 1
ATOM 958 C CA . LEU A 1 123 ? -13.494 7.206 -8.095 1.00 79.81 123 LEU A CA 1
ATOM 959 C C . LEU A 1 123 ? -13.994 8.372 -8.939 1.00 79.81 123 LEU A C 1
ATOM 961 O O . LEU A 1 123 ? -14.008 8.278 -10.166 1.00 79.81 123 LEU A O 1
ATOM 965 N N . SER A 1 124 ? -14.299 9.495 -8.292 1.00 77.81 124 SER A N 1
ATOM 966 C CA . SER A 1 124 ? -14.669 10.753 -8.947 1.00 77.81 124 SER A CA 1
ATOM 967 C C . SER A 1 124 ? -13.650 11.248 -9.985 1.00 77.81 124 SER A C 1
ATOM 969 O O . SER A 1 124 ? -14.054 11.883 -10.956 1.00 77.81 124 SER A O 1
ATOM 971 N N . ASN A 1 125 ? -12.362 10.920 -9.839 1.00 81.06 125 ASN A N 1
ATOM 972 C CA . ASN A 1 125 ? -11.318 11.318 -10.788 1.00 81.06 125 ASN A CA 1
ATOM 973 C C . ASN A 1 125 ? -11.226 10.405 -12.022 1.00 81.06 125 ASN A C 1
ATOM 975 O O . ASN A 1 125 ? -10.634 10.802 -13.025 1.00 81.06 125 ASN A O 1
ATOM 979 N N . TYR A 1 126 ? -11.756 9.181 -11.946 1.00 77.88 126 TYR A N 1
ATOM 980 C CA . TYR A 1 126 ? -11.539 8.137 -12.958 1.00 77.88 126 TYR A CA 1
ATOM 981 C C . TYR A 1 126 ? -12.817 7.695 -13.673 1.00 77.88 126 TYR A C 1
ATOM 983 O O . TYR A 1 126 ? -12.758 7.207 -14.801 1.00 77.88 126 TYR A O 1
ATOM 991 N N . PHE A 1 127 ? -13.978 7.842 -13.039 1.00 73.75 127 PHE A N 1
ATOM 992 C CA . PHE A 1 127 ? -15.256 7.510 -13.657 1.00 73.75 127 PHE A CA 1
ATOM 993 C C . PHE A 1 127 ? -15.693 8.616 -14.624 1.00 73.75 127 PHE A C 1
ATOM 995 O O . PHE A 1 127 ? -15.566 9.805 -14.335 1.00 73.75 127 PHE A O 1
ATOM 1002 N N . CYS A 1 128 ? -16.269 8.225 -15.765 1.00 74.19 128 CYS A N 1
ATOM 1003 C CA . CYS A 1 128 ? -16.899 9.170 -16.686 1.00 74.19 128 CYS A CA 1
ATOM 1004 C C . CYS A 1 128 ? -17.989 9.971 -15.956 1.00 74.19 128 CYS A C 1
ATOM 1006 O O . CYS A 1 128 ? -18.783 9.388 -15.215 1.00 74.19 128 CYS A O 1
ATOM 1008 N N . HIS A 1 129 ? -18.056 11.282 -16.209 1.00 67.00 129 HIS A N 1
ATOM 1009 C CA . HIS A 1 129 ? -18.961 12.212 -15.519 1.00 67.00 129 HIS A CA 1
ATOM 1010 C C . HIS A 1 129 ? -20.444 11.791 -15.585 1.00 67.00 129 HIS A C 1
ATOM 1012 O O . HIS A 1 129 ? -21.204 11.954 -14.632 1.00 67.00 129 HIS A O 1
ATOM 1018 N N . GLU A 1 130 ? -20.833 11.170 -16.699 1.00 67.44 130 GLU A N 1
ATOM 1019 C CA . GLU A 1 130 ? -22.172 10.620 -16.941 1.00 67.44 130 GLU A CA 1
ATOM 1020 C C . GLU A 1 130 ? -22.495 9.421 -16.034 1.00 67.44 130 GLU A C 1
ATOM 1022 O O . GLU A 1 130 ? -23.649 9.189 -15.693 1.00 67.44 130 GLU A O 1
ATOM 1027 N N . LYS A 1 131 ? -21.485 8.647 -15.615 1.00 62.16 131 LYS A N 1
ATOM 1028 C CA . LYS A 1 131 ? -21.652 7.476 -14.738 1.00 62.16 131 LYS A CA 1
ATOM 1029 C C . LYS A 1 131 ? -21.558 7.829 -13.256 1.00 62.16 131 LYS A C 1
ATOM 1031 O O . LYS A 1 131 ? -22.189 7.155 -12.444 1.00 62.16 131 LYS A O 1
ATOM 1036 N N . THR A 1 132 ? -20.802 8.864 -12.886 1.00 59.00 132 THR A N 1
ATOM 1037 C CA . THR A 1 132 ? -20.721 9.333 -11.492 1.00 59.00 132 THR A CA 1
ATOM 1038 C C . THR A 1 132 ? -22.028 9.950 -11.010 1.00 59.00 132 THR A C 1
ATOM 1040 O O . THR A 1 132 ? -22.412 9.709 -9.871 1.00 59.00 132 THR A O 1
ATOM 1043 N N . THR A 1 133 ? -22.749 10.672 -11.870 1.00 58.59 133 THR A N 1
ATOM 1044 C CA . THR A 1 133 ? -24.061 11.258 -11.535 1.00 58.59 133 THR A CA 1
ATOM 1045 C C . THR A 1 133 ? -25.165 10.214 -11.366 1.00 58.59 133 THR A C 1
ATOM 1047 O O . THR A 1 133 ? -26.086 10.432 -10.586 1.00 58.59 133 THR A O 1
ATOM 1050 N N . ILE A 1 134 ? -25.067 9.075 -12.059 1.00 57.69 134 ILE A N 1
ATOM 1051 C CA . ILE A 1 134 ? -26.076 8.005 -12.009 1.00 57.69 134 ILE A CA 1
ATOM 1052 C C . ILE A 1 134 ? -25.827 7.046 -10.838 1.00 57.69 134 ILE A C 1
ATOM 1054 O O . ILE A 1 134 ? -26.769 6.661 -10.152 1.00 57.69 134 ILE A O 1
ATOM 1058 N N . ASN A 1 135 ? -24.570 6.660 -10.601 1.00 62.38 135 ASN A N 1
ATOM 1059 C CA . ASN A 1 135 ? -24.246 5.607 -9.634 1.00 62.38 135 ASN A CA 1
ATOM 1060 C C . ASN A 1 135 ? -23.790 6.130 -8.267 1.00 62.38 135 ASN A C 1
ATOM 1062 O O . ASN A 1 135 ? -23.722 5.331 -7.339 1.00 62.38 135 ASN A O 1
ATOM 1066 N N . ASN A 1 136 ? -23.438 7.421 -8.161 1.00 63.59 136 ASN A N 1
ATOM 1067 C CA . ASN A 1 136 ? -22.840 8.061 -6.981 1.00 63.59 136 ASN A CA 1
ATOM 1068 C C . ASN A 1 136 ? -21.927 7.113 -6.173 1.00 63.59 136 ASN A C 1
ATOM 1070 O O . ASN A 1 136 ? -22.216 6.830 -5.008 1.00 63.59 136 ASN A O 1
ATOM 1074 N N . PRO A 1 137 ? -20.884 6.533 -6.798 1.00 65.31 137 PRO A N 1
ATOM 1075 C CA . PRO A 1 137 ? -20.078 5.530 -6.126 1.00 65.31 137 PRO A CA 1
ATOM 1076 C C . PRO A 1 137 ? -19.366 6.174 -4.932 1.00 65.31 137 PRO A C 1
ATOM 1078 O O . PRO A 1 137 ? -18.603 7.124 -5.101 1.00 65.31 137 PRO A O 1
ATOM 1081 N N . GLU A 1 138 ? -19.643 5.677 -3.726 1.00 72.81 138 GLU A N 1
ATOM 1082 C CA . GLU A 1 138 ? -19.037 6.206 -2.506 1.00 72.81 138 GLU A CA 1
ATOM 1083 C C . GLU A 1 138 ? -17.533 5.901 -2.478 1.00 72.81 138 GLU A C 1
ATOM 1085 O O . GLU A 1 138 ? -17.104 4.747 -2.566 1.00 72.81 138 GLU A O 1
ATOM 1090 N N . ASP A 1 139 ? -16.727 6.952 -2.328 1.00 83.19 139 ASP A N 1
ATOM 1091 C CA . ASP A 1 139 ? -15.300 6.839 -2.043 1.00 83.19 139 ASP A CA 1
ATOM 1092 C C . ASP A 1 139 ? -15.125 6.410 -0.577 1.00 83.19 139 ASP A C 1
ATOM 1094 O O . ASP A 1 139 ? -15.141 7.228 0.338 1.00 83.19 139 ASP A O 1
ATOM 1098 N N . ILE A 1 140 ? -14.989 5.102 -0.347 1.00 90.19 140 ILE A N 1
ATOM 1099 C CA . ILE A 1 140 ? -14.830 4.527 0.998 1.00 90.19 140 ILE A CA 1
ATOM 1100 C C . ILE A 1 140 ? -13.372 4.642 1.443 1.00 90.19 140 ILE A C 1
ATOM 1102 O O . ILE A 1 140 ? -12.476 4.160 0.745 1.00 90.19 140 ILE A O 1
ATOM 1106 N N . ASP A 1 141 ? -13.123 5.221 2.615 1.00 94.31 141 ASP A N 1
ATOM 1107 C CA . ASP A 1 141 ? -11.777 5.377 3.171 1.00 94.31 141 ASP A CA 1
ATOM 1108 C C . ASP A 1 141 ? -11.116 4.033 3.508 1.00 94.31 141 ASP A C 1
ATOM 1110 O O . ASP A 1 141 ? -11.758 3.068 3.946 1.00 94.31 141 ASP A O 1
ATOM 1114 N N . LEU A 1 142 ? -9.788 3.973 3.374 1.00 95.94 142 LEU A N 1
ATOM 1115 C CA . LEU A 1 142 ? -9.006 2.760 3.622 1.00 95.94 142 LEU A CA 1
ATOM 1116 C C . LEU A 1 142 ? -9.245 2.180 5.024 1.00 95.94 142 LEU A C 1
ATOM 1118 O O . LEU A 1 142 ? -9.219 0.960 5.206 1.00 95.94 142 LEU A O 1
ATOM 1122 N N . ILE A 1 143 ? -9.488 3.030 6.024 1.00 95.69 143 ILE A N 1
ATOM 1123 C CA . ILE A 1 143 ? -9.759 2.583 7.394 1.00 95.69 143 ILE A CA 1
ATOM 1124 C C . ILE A 1 143 ? -11.027 1.728 7.488 1.00 95.69 143 ILE A C 1
ATOM 1126 O O . ILE A 1 143 ? -11.038 0.742 8.229 1.00 95.69 143 ILE A O 1
ATOM 1130 N N . ASP A 1 144 ? -12.071 2.059 6.733 1.00 95.81 144 ASP A N 1
ATOM 1131 C CA . ASP A 1 144 ? -13.334 1.326 6.765 1.00 95.81 144 ASP A CA 1
ATOM 1132 C C . ASP A 1 144 ? -13.230 0.021 5.985 1.00 95.81 144 ASP A C 1
ATOM 1134 O O . ASP A 1 144 ? -13.724 -1.012 6.439 1.00 95.81 144 ASP A O 1
ATOM 1138 N N . ILE A 1 145 ? -12.463 0.017 4.894 1.00 95.94 145 ILE A N 1
ATOM 1139 C CA . ILE A 1 145 ? -12.115 -1.214 4.177 1.00 95.94 145 ILE A CA 1
ATOM 1140 C C . ILE A 1 145 ? -11.331 -2.161 5.096 1.00 95.94 145 ILE A C 1
ATOM 1142 O O . ILE A 1 145 ? -11.643 -3.349 5.171 1.00 95.94 145 ILE A O 1
ATOM 1146 N N . ILE A 1 146 ? -10.357 -1.648 5.859 1.00 96.25 146 ILE A N 1
ATOM 1147 C CA . ILE A 1 146 ? -9.592 -2.441 6.835 1.00 96.25 146 ILE A CA 1
ATOM 1148 C C . ILE A 1 146 ? -10.516 -3.086 7.876 1.00 96.25 146 ILE A C 1
ATOM 1150 O O . ILE A 1 146 ? -10.338 -4.262 8.200 1.00 96.25 146 ILE A O 1
ATOM 1154 N N . LYS A 1 147 ? -11.521 -2.356 8.377 1.00 94.62 147 LYS A N 1
ATOM 1155 C CA . LYS A 1 147 ? -12.520 -2.918 9.302 1.00 94.62 147 LYS A CA 1
ATOM 1156 C C . LYS A 1 147 ? -13.315 -4.053 8.652 1.00 94.62 147 LYS A C 1
ATOM 1158 O O . LYS A 1 147 ? -13.511 -5.076 9.301 1.00 94.62 147 LYS A O 1
ATOM 1163 N N . LYS A 1 148 ? -13.722 -3.907 7.384 1.00 94.56 148 LYS A N 1
ATOM 1164 C CA . LYS A 1 148 ? -14.473 -4.937 6.638 1.00 94.56 148 LYS A CA 1
ATOM 1165 C C . LYS A 1 148 ? -13.675 -6.227 6.439 1.00 94.56 148 LYS A C 1
ATOM 1167 O O . LYS A 1 148 ? -14.232 -7.315 6.569 1.00 94.56 148 LYS A O 1
ATOM 1172 N N . ILE A 1 149 ? -12.383 -6.116 6.121 1.00 94.94 149 ILE A N 1
ATOM 1173 C CA . ILE A 1 149 ? -11.544 -7.284 5.799 1.00 94.94 149 ILE A CA 1
ATOM 1174 C C . ILE A 1 149 ? -10.897 -7.943 7.010 1.00 94.94 149 ILE A C 1
ATOM 1176 O O . ILE A 1 149 ? -10.335 -9.037 6.868 1.00 94.94 149 ILE A O 1
ATOM 1180 N N . ASN A 1 150 ? -10.910 -7.272 8.165 1.00 88.94 150 ASN A N 1
ATOM 1181 C CA . ASN A 1 150 ? -10.295 -7.791 9.373 1.00 88.94 150 ASN A CA 1
ATOM 1182 C C . ASN A 1 150 ? -10.893 -9.147 9.744 1.00 88.94 150 ASN A C 1
ATOM 1184 O O . ASN A 1 150 ? -12.075 -9.433 9.541 1.00 88.94 150 ASN A O 1
ATOM 1188 N N . LYS A 1 151 ? -10.026 -9.995 10.290 1.00 76.25 151 LYS A N 1
ATOM 1189 C CA . LYS A 1 151 ? -10.439 -11.274 10.851 1.00 76.25 151 LYS A CA 1
ATOM 1190 C C . LYS A 1 151 ? -11.371 -10.979 12.021 1.00 76.25 151 LYS A C 1
ATOM 1192 O O . LYS A 1 151 ? -11.060 -10.098 12.822 1.00 76.25 151 LYS A O 1
ATOM 1197 N N . GLU A 1 152 ? -12.494 -11.686 12.099 1.00 58.72 152 GLU A N 1
ATOM 1198 C CA . GLU A 1 152 ? -13.228 -11.750 13.363 1.00 58.72 152 GLU A CA 1
ATOM 1199 C C . GLU A 1 152 ? -12.247 -12.254 14.430 1.00 58.72 152 GLU A C 1
ATOM 1201 O O . GLU A 1 152 ? -11.472 -13.179 14.166 1.00 58.72 152 GLU A O 1
ATOM 1206 N N . ILE A 1 153 ? -12.193 -11.534 15.554 1.00 47.06 153 ILE A N 1
ATOM 1207 C CA . ILE A 1 153 ? -11.432 -11.935 16.742 1.00 47.06 153 ILE A CA 1
ATOM 1208 C C . ILE A 1 153 ? -12.153 -13.116 17.377 1.00 47.06 153 ILE A C 1
ATOM 1210 O O . ILE A 1 153 ? -13.389 -13.002 17.533 1.00 47.06 153 ILE A O 1
#

Foldseek 3Di:
DDDPPDDDPVRVVVVCCCVVVVSVVVVLVVQLVVLLVVLVVVPWPSVPDDPLLSQLLSVLCVLQPSPVSVCLLVVNQDLVNLQVSLCVVPNNVVQVVQQVVQVGSSRSSNVVSQCVSLVVRDVVVPDDPVVCVVPVDDSDGNNVS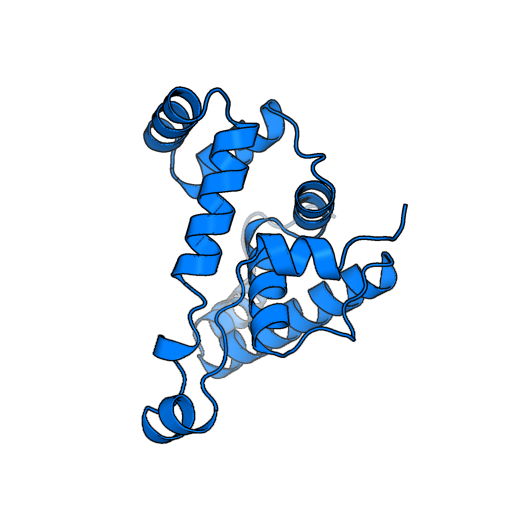SVRGDDDD

Radius of gyration: 18.03 Å; chains: 1; bounding box: 52×35×41 Å

Sequence (153 aa):
MPCPRHATADVQQWLNLRFKPEYAIMAAVDYGVENLASLKKAGYKIDGLNDAEKAKIIYLTHHLGLSDAKRFINNKITEGSAKELLTAQVGAESAISKAHKNGGYMKAHRKWLMDYIDGNIKLSNYFCHEKTTINNPEDIDLIDIIKKINKEI